Protein AF-A0AB34ZF36-F1 (afdb_monomer)

Structure (mmCIF, N/CA/C/O backbone):
data_AF-A0AB34ZF36-F1
#
_entry.id   AF-A0AB34ZF36-F1
#
loop_
_atom_site.group_PDB
_atom_site.id
_atom_site.type_symbol
_atom_site.label_atom_id
_atom_site.label_alt_id
_atom_site.label_comp_id
_atom_site.label_asym_id
_atom_site.label_entity_id
_atom_site.label_seq_id
_atom_site.pdbx_PDB_ins_code
_atom_site.Cartn_x
_atom_site.Cartn_y
_atom_site.Cartn_z
_atom_site.occupancy
_atom_site.B_iso_or_equiv
_atom_site.auth_seq_id
_atom_site.auth_comp_id
_atom_site.auth_asym_id
_atom_site.auth_atom_id
_atom_site.pdbx_PDB_model_num
ATOM 1 N N . MET A 1 1 ? -3.647 -13.630 -0.111 1.00 59.69 1 MET A N 1
ATOM 2 C CA . MET A 1 1 ? -3.090 -12.326 -0.525 1.00 59.69 1 MET A CA 1
ATOM 3 C C . MET A 1 1 ? -2.024 -11.970 0.491 1.00 59.69 1 MET A C 1
ATOM 5 O O . MET A 1 1 ? -2.311 -12.105 1.675 1.00 59.69 1 MET A O 1
ATOM 9 N N . ASP A 1 2 ? -0.812 -11.612 0.063 1.00 66.56 2 ASP A N 1
ATOM 10 C CA . ASP A 1 2 ? 0.265 -11.265 1.002 1.00 66.56 2 ASP A CA 1
ATOM 11 C C . ASP A 1 2 ? -0.188 -10.107 1.908 1.00 66.56 2 ASP A C 1
ATOM 13 O O . ASP A 1 2 ? -0.746 -9.126 1.417 1.00 66.56 2 ASP A O 1
ATOM 17 N N . GLY A 1 3 ? 0.006 -10.243 3.222 1.00 68.94 3 GLY A N 1
ATOM 18 C CA . G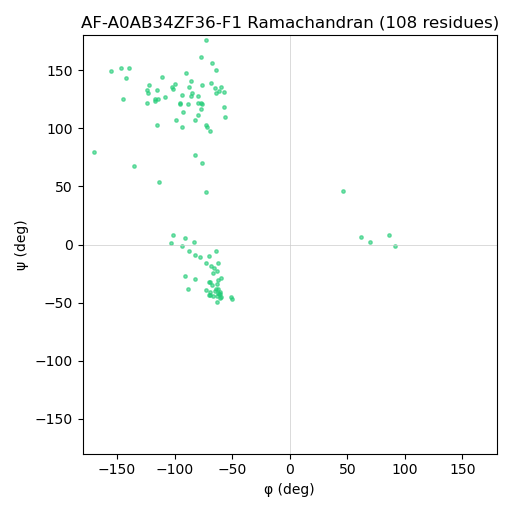LY A 1 3 ? -0.290 -9.192 4.203 1.00 68.94 3 GLY A CA 1
ATOM 19 C C . GLY A 1 3 ? -1.689 -9.198 4.835 1.00 68.94 3 GLY A C 1
ATOM 20 O O . GLY A 1 3 ? -1.933 -8.367 5.702 1.00 68.94 3 GLY A O 1
ATOM 21 N N . MET A 1 4 ? -2.601 -10.114 4.477 1.00 70.88 4 MET A N 1
ATOM 22 C CA . MET A 1 4 ? -3.923 -10.200 5.138 1.00 70.88 4 MET A CA 1
ATOM 23 C C . MET A 1 4 ? -3.838 -10.537 6.637 1.00 70.88 4 MET A C 1
ATOM 25 O O . MET A 1 4 ? -4.658 -10.052 7.403 1.00 70.88 4 MET A O 1
ATOM 29 N N . ASP A 1 5 ? -2.821 -11.289 7.066 1.00 74.62 5 ASP A N 1
ATOM 30 C CA . ASP A 1 5 ? -2.586 -11.611 8.486 1.00 74.62 5 ASP A CA 1
ATOM 31 C C . ASP A 1 5 ? -1.668 -10.596 9.192 1.00 74.62 5 ASP A C 1
ATOM 33 O O . ASP A 1 5 ? -1.264 -10.796 10.341 1.00 74.62 5 ASP A O 1
ATOM 37 N N . ALA A 1 6 ? -1.294 -9.516 8.499 1.00 85.06 6 ALA A N 1
ATOM 38 C CA . ALA A 1 6 ? -0.380 -8.519 9.027 1.00 85.06 6 ALA A CA 1
ATOM 39 C C . ALA A 1 6 ? -1.064 -7.574 10.025 1.00 85.06 6 ALA A C 1
ATOM 41 O O . ALA A 1 6 ? -2.287 -7.403 10.060 1.00 85.06 6 ALA A O 1
ATOM 42 N N . GLU A 1 7 ? -0.225 -6.921 10.821 1.00 91.12 7 GLU A N 1
ATOM 43 C CA . GLU A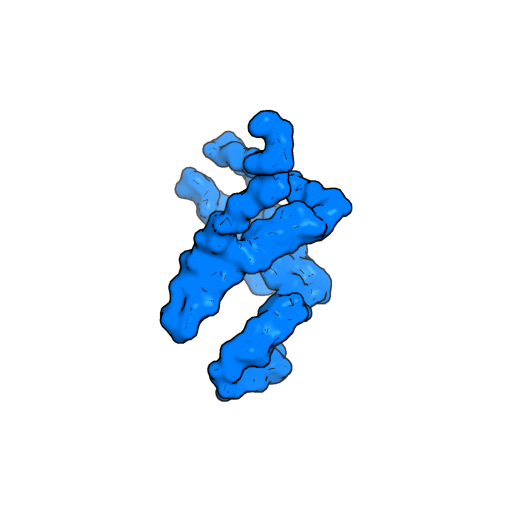 1 7 ? -0.611 -5.793 11.657 1.00 91.12 7 GLU A CA 1
ATOM 44 C C . GLU A 1 7 ? 0.015 -4.510 11.127 1.00 91.12 7 GLU A C 1
ATOM 46 O O . GLU A 1 7 ? 1.152 -4.500 10.651 1.00 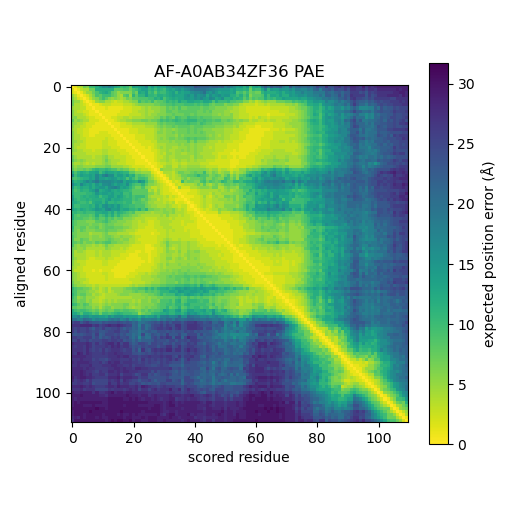91.12 7 GLU A O 1
ATOM 51 N N . VAL A 1 8 ? -0.736 -3.418 11.238 1.00 90.88 8 VAL A N 1
ATOM 52 C CA . VAL A 1 8 ? -0.257 -2.066 10.954 1.00 90.88 8 VAL A CA 1
ATOM 53 C C . VAL A 1 8 ? -0.288 -1.267 12.246 1.00 90.88 8 VAL A C 1
ATOM 55 O O . VAL A 1 8 ? -1.286 -1.275 12.964 1.00 90.88 8 VAL A O 1
ATOM 58 N N . THR A 1 9 ? 0.796 -0.551 12.533 1.00 92.62 9 THR A N 1
ATOM 59 C CA . THR A 1 9 ? 0.870 0.329 13.701 1.00 92.62 9 THR A CA 1
ATOM 60 C C . THR A 1 9 ? 0.510 1.756 13.306 1.00 92.62 9 THR A C 1
ATOM 62 O O . THR A 1 9 ? 1.188 2.354 12.473 1.00 92.62 9 THR A O 1
ATOM 65 N N . ILE A 1 10 ? -0.521 2.318 13.937 1.00 91.06 10 ILE A N 1
ATOM 66 C CA . ILE A 1 10 ? -0.955 3.710 13.765 1.00 91.06 10 ILE A CA 1
ATOM 67 C C . ILE A 1 10 ? -0.956 4.378 15.136 1.00 91.06 10 ILE A C 1
ATOM 69 O O . ILE A 1 10 ? -1.603 3.897 16.068 1.00 91.06 10 ILE A O 1
ATOM 73 N N . ASP A 1 11 ? -0.188 5.461 15.276 1.00 88.88 11 ASP A N 1
ATOM 74 C CA . ASP A 1 11 ? -0.002 6.185 16.541 1.00 88.88 11 ASP A CA 1
ATOM 75 C C . ASP A 1 11 ? 0.275 5.258 17.739 1.00 88.88 11 ASP A C 1
ATOM 77 O O . ASP A 1 11 ? -0.275 5.400 18.828 1.00 88.88 11 ASP A O 1
ATOM 81 N N . ARG A 1 12 ? 1.191 4.300 17.524 1.00 89.00 12 ARG A N 1
ATOM 82 C CA . ARG A 1 12 ? 1.652 3.277 18.488 1.00 89.00 12 ARG A CA 1
ATOM 83 C C . ARG A 1 12 ? 0.633 2.190 18.857 1.00 89.00 12 ARG A C 1
ATOM 85 O O . ARG A 1 12 ? 0.977 1.326 19.658 1.00 89.00 12 ARG A O 1
ATOM 92 N N . ALA A 1 13 ? -0.565 2.182 18.277 1.00 91.62 13 ALA A N 1
ATOM 93 C CA . ALA A 1 13 ? 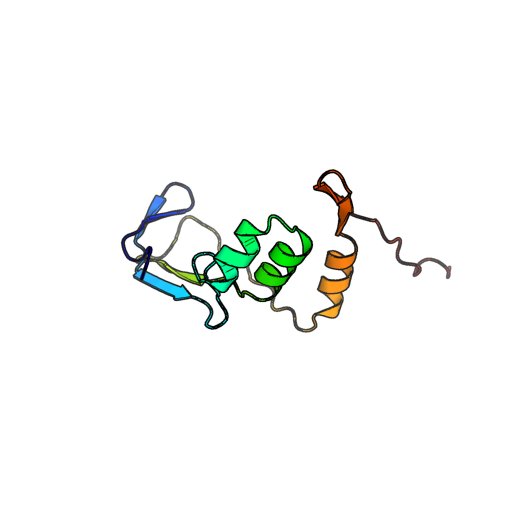-1.514 1.080 18.433 1.00 91.62 13 ALA A CA 1
ATOM 94 C C . ALA A 1 13 ? -1.469 0.148 17.218 1.00 91.62 13 ALA A C 1
ATOM 96 O O . ALA A 1 13 ? -1.402 0.615 16.080 1.00 91.62 13 ALA A O 1
ATOM 97 N N . ALA A 1 14 ? -1.516 -1.160 17.463 1.00 93.69 14 ALA A N 1
ATOM 98 C CA . ALA A 1 14 ? -1.542 -2.174 16.417 1.00 93.69 14 ALA A CA 1
ATOM 99 C C . ALA A 1 14 ? -2.979 -2.459 15.964 1.00 93.69 14 ALA A C 1
ATOM 101 O O . ALA A 1 14 ? -3.879 -2.635 16.786 1.00 93.69 14 ALA A O 1
ATOM 102 N N . TYR A 1 15 ? -3.172 -2.544 14.652 1.00 94.00 15 TYR A N 1
ATOM 103 C CA . TYR A 1 15 ? -4.444 -2.848 14.012 1.00 94.00 15 TYR A CA 1
ATOM 104 C C . TYR A 1 15 ? -4.302 -4.060 13.105 1.00 94.00 15 TYR A C 1
ATOM 106 O O . TYR A 1 15 ? -3.394 -4.120 12.274 1.00 94.00 15 TYR A O 1
ATOM 114 N N . LYS A 1 16 ? -5.241 -5.002 13.224 1.00 94.62 16 LYS A N 1
ATOM 115 C CA . LYS A 1 16 ? -5.373 -6.106 12.272 1.00 94.62 16 LYS A CA 1
ATOM 116 C C . LYS A 1 16 ? -5.840 -5.581 10.921 1.00 94.62 16 LYS A C 1
ATOM 118 O O . LYS A 1 16 ? -6.741 -4.740 10.854 1.00 94.62 16 LYS A O 1
ATOM 123 N N . VAL A 1 17 ? -5.265 -6.121 9.856 1.00 94.19 17 VAL A N 1
ATOM 124 C CA . VAL A 1 17 ? -5.756 -5.909 8.497 1.00 94.19 17 VAL A CA 1
ATOM 125 C C . VAL A 1 17 ? -6.995 -6.777 8.278 1.00 94.19 17 VAL A C 1
ATOM 127 O O . VAL A 1 17 ? -6.943 -7.992 8.425 1.00 94.19 17 VAL A O 1
ATOM 130 N N . ALA A 1 18 ? -8.122 -6.159 7.934 1.00 93.44 18 ALA A N 1
ATOM 131 C CA . ALA A 1 18 ? -9.345 -6.873 7.572 1.00 93.44 18 ALA A CA 1
ATOM 132 C C . ALA A 1 18 ? -9.381 -7.197 6.075 1.00 93.44 18 ALA A C 1
ATOM 134 O O . ALA A 1 18 ? -9.835 -8.267 5.667 1.00 93.44 18 ALA A O 1
ATOM 135 N N . ARG A 1 19 ? -8.906 -6.266 5.240 1.00 92.75 19 ARG A N 1
ATOM 136 C CA . ARG A 1 19 ? -8.900 -6.427 3.784 1.00 92.75 19 ARG A CA 1
ATOM 137 C C . ARG A 1 19 ? -7.825 -5.570 3.134 1.00 92.75 19 ARG A C 1
ATOM 139 O O . ARG A 1 19 ? -7.515 -4.480 3.602 1.00 92.75 19 ARG A O 1
ATOM 146 N N . ILE A 1 20 ? -7.305 -6.054 2.011 1.00 92.88 20 ILE A N 1
ATOM 147 C CA . ILE A 1 20 ? -6.401 -5.304 1.141 1.00 92.88 20 ILE A CA 1
ATOM 148 C C . ILE A 1 20 ? -7.024 -5.257 -0.255 1.00 92.88 20 ILE A C 1
ATOM 150 O O . ILE A 1 20 ? -7.440 -6.284 -0.791 1.00 92.88 20 ILE A O 1
ATOM 154 N N . LEU A 1 21 ? -7.094 -4.066 -0.842 1.00 91.56 21 LEU A N 1
ATOM 155 C CA . LEU A 1 21 ? -7.512 -3.827 -2.220 1.00 91.56 21 LEU A CA 1
ATOM 156 C C . LEU A 1 21 ? -6.317 -3.264 -2.986 1.00 91.56 21 LEU A C 1
ATOM 158 O O . LEU A 1 21 ? -5.967 -2.098 -2.827 1.00 91.56 21 LEU A O 1
ATOM 162 N N . VAL A 1 22 ? -5.675 -4.100 -3.795 1.00 91.94 22 VAL A N 1
ATOM 163 C CA . VAL A 1 22 ? -4.551 -3.691 -4.648 1.00 91.94 22 VAL A CA 1
ATOM 164 C C . VAL A 1 22 ? -5.091 -3.126 -5.956 1.00 91.94 22 VAL A C 1
ATOM 166 O O . VAL A 1 22 ? -6.070 -3.646 -6.497 1.00 91.94 22 VAL A O 1
ATOM 169 N N . HIS A 1 23 ? -4.467 -2.062 -6.463 1.00 92.81 23 HIS A N 1
ATOM 170 C CA . HIS A 1 23 ? -4.855 -1.493 -7.746 1.00 92.81 23 HIS A CA 1
ATOM 171 C C . HIS A 1 23 ? -4.709 -2.537 -8.870 1.00 92.81 23 HIS A C 1
ATOM 173 O O . HIS A 1 23 ? -3.690 -3.223 -8.934 1.00 92.81 23 HIS A O 1
ATOM 179 N N . PRO A 1 24 ? -5.679 -2.667 -9.793 1.00 89.81 24 PRO A N 1
A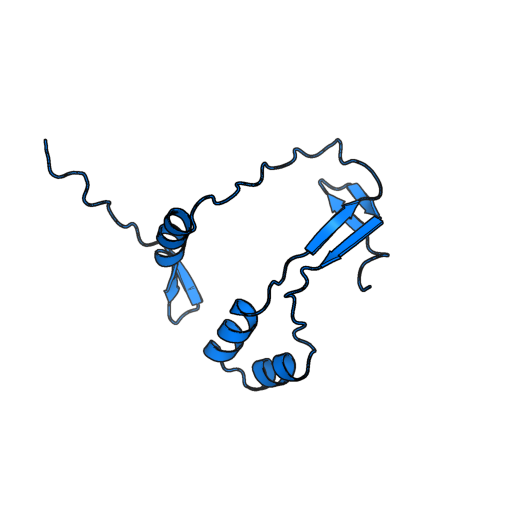TOM 180 C CA . PRO A 1 24 ? -5.616 -3.679 -10.852 1.00 89.81 24 PRO A CA 1
ATOM 181 C C . PRO A 1 24 ? -4.435 -3.484 -11.817 1.00 89.81 24 PRO A C 1
ATOM 183 O O . PRO A 1 24 ? -4.012 -4.435 -12.465 1.00 89.81 24 PRO A O 1
ATOM 186 N N . GLY A 1 25 ? -3.900 -2.263 -11.911 1.00 89.81 25 GLY A N 1
ATOM 187 C CA . GLY A 1 25 ? -2.700 -1.937 -12.689 1.00 89.81 25 GLY A CA 1
ATOM 188 C C . GLY A 1 25 ? -1.369 -2.211 -11.976 1.00 89.81 25 GLY A C 1
ATOM 189 O O . GLY A 1 25 ? -0.312 -1.914 -12.535 1.00 89.81 25 GLY A O 1
ATOM 190 N N . TYR A 1 26 ? -1.394 -2.755 -10.756 1.00 90.31 26 TYR A N 1
ATOM 191 C CA . TYR A 1 26 ? -0.181 -3.124 -10.034 1.00 90.31 26 TYR A CA 1
ATOM 192 C C . TYR A 1 26 ? 0.577 -4.242 -10.756 1.00 90.31 26 TYR A C 1
ATOM 194 O O . TYR A 1 26 ? 0.016 -5.287 -11.089 1.00 90.31 26 TYR A O 1
ATOM 202 N N . LYS A 1 27 ? 1.879 -4.039 -10.952 1.00 87.69 27 LYS A N 1
ATOM 203 C CA . LYS A 1 27 ? 2.807 -5.029 -11.506 1.00 87.69 27 LYS A CA 1
ATOM 204 C C . LYS A 1 27 ? 3.854 -5.362 -10.460 1.00 87.69 27 LYS A C 1
ATOM 206 O O . LYS A 1 27 ? 4.537 -4.466 -9.955 1.00 87.69 27 LYS A O 1
ATOM 211 N N . ARG A 1 28 ? 4.008 -6.650 -10.145 1.00 82.25 28 ARG A N 1
ATOM 212 C CA . ARG A 1 28 ? 4.982 -7.084 -9.146 1.00 82.25 28 ARG A CA 1
ATOM 213 C C . ARG A 1 28 ? 6.371 -7.047 -9.752 1.00 82.25 28 ARG A C 1
ATOM 215 O O . ARG A 1 28 ? 6.620 -7.520 -10.857 1.00 82.25 28 ARG A O 1
ATOM 222 N N . MET A 1 29 ? 7.321 -6.556 -8.972 1.00 73.06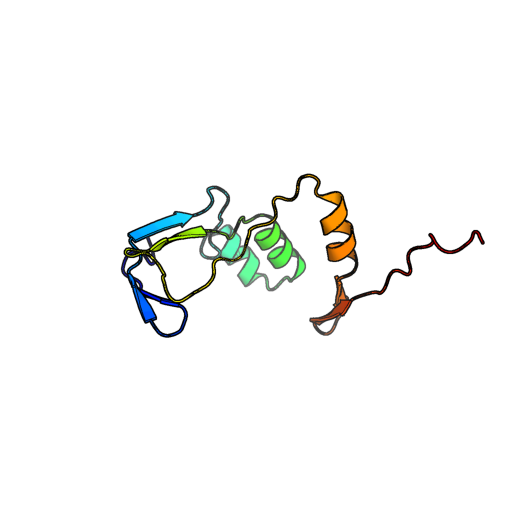 29 MET A N 1
ATOM 223 C CA . MET A 1 29 ? 8.718 -6.524 -9.393 1.00 73.06 29 MET A CA 1
ATOM 224 C C . MET A 1 29 ? 9.337 -7.933 -9.490 1.00 73.06 29 MET A C 1
ATOM 226 O O . MET A 1 29 ? 10.338 -8.126 -10.174 1.00 73.06 29 MET A O 1
ATOM 230 N N . SER A 1 30 ? 8.716 -8.927 -8.845 1.00 67.94 30 SER A N 1
ATOM 231 C CA . SER A 1 30 ? 9.079 -10.344 -8.938 1.00 67.94 30 SER A CA 1
ATOM 232 C C . SER A 1 30 ? 8.590 -11.034 -10.214 1.00 67.94 3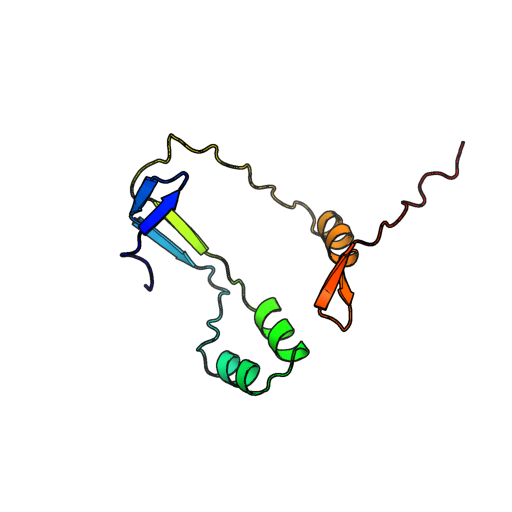0 SER A C 1
ATOM 234 O O . SER A 1 30 ? 9.008 -12.164 -10.468 1.00 67.94 30 SER A O 1
ATOM 236 N N . ASP A 1 31 ? 7.722 -10.394 -11.001 1.00 76.75 31 ASP A N 1
ATOM 237 C CA . ASP A 1 31 ? 7.285 -10.932 -12.288 1.00 76.75 31 ASP A CA 1
ATOM 238 C C . ASP A 1 31 ? 8.457 -10.932 -13.280 1.00 76.75 31 ASP A C 1
ATOM 240 O O . ASP A 1 31 ? 9.403 -10.154 -13.143 1.00 76.75 31 ASP A O 1
ATOM 244 N N . VAL A 1 32 ? 8.402 -11.800 -14.296 1.00 71.56 32 VAL A N 1
ATOM 245 C CA . VAL A 1 32 ? 9.514 -12.039 -15.240 1.00 71.56 32 VAL A CA 1
ATOM 246 C C . VAL A 1 32 ? 10.061 -10.729 -15.824 1.00 71.56 32 VAL A C 1
ATOM 248 O O . VAL A 1 32 ? 11.266 -10.496 -15.781 1.00 71.56 32 VAL A O 1
ATOM 251 N N . SER A 1 33 ? 9.182 -9.815 -16.245 1.00 71.75 33 SER A N 1
ATOM 252 C CA . SER A 1 33 ? 9.575 -8.506 -16.786 1.00 71.75 33 SER A CA 1
ATOM 253 C C . SER A 1 33 ? 10.170 -7.550 -15.739 1.00 71.75 33 SER A C 1
ATOM 255 O O . SER A 1 33 ? 11.048 -6.748 -16.061 1.00 71.75 33 SER A O 1
ATOM 257 N N . GLY A 1 34 ? 9.724 -7.626 -14.480 1.00 74.19 34 GLY A N 1
ATOM 258 C CA . GLY A 1 34 ? 10.289 -6.847 -13.373 1.00 74.19 34 GLY A CA 1
ATOM 259 C C . GLY A 1 34 ? 11.689 -7.338 -12.997 1.00 74.19 34 GLY A C 1
ATOM 260 O O . GLY A 1 34 ? 12.620 -6.542 -12.878 1.00 74.19 34 GLY A O 1
ATOM 261 N N . GLN A 1 35 ? 11.870 -8.657 -12.933 1.00 81.12 35 GLN A N 1
ATOM 262 C CA . GLN A 1 35 ? 13.159 -9.314 -12.710 1.00 81.12 35 GLN A CA 1
ATOM 263 C C . GLN A 1 35 ? 14.171 -8.982 -13.809 1.00 81.12 35 GLN A C 1
ATOM 265 O O . GLN A 1 35 ? 15.315 -8.653 -13.510 1.00 81.12 35 GLN A O 1
ATOM 270 N N . GLU A 1 36 ? 13.770 -9.045 -15.079 1.00 79.75 36 GLU A N 1
ATOM 271 C CA . GLU A 1 36 ? 14.619 -8.665 -16.215 1.00 79.75 36 GLU A CA 1
ATOM 272 C C . GLU A 1 36 ? 15.040 -7.194 -16.143 1.00 79.75 36 GLU A C 1
ATOM 274 O O . GLU A 1 36 ? 16.213 -6.863 -16.336 1.00 79.75 36 GLU A O 1
ATOM 279 N N . THR A 1 37 ? 14.100 -6.316 -15.789 1.00 79.06 37 THR A N 1
ATOM 280 C CA . THR A 1 37 ? 14.361 -4.884 -15.623 1.00 79.06 37 THR A CA 1
ATOM 281 C C . THR A 1 37 ? 15.350 -4.624 -14.486 1.00 79.06 37 THR A C 1
ATOM 283 O O . THR A 1 37 ? 16.306 -3.872 -14.669 1.00 79.06 37 THR A O 1
ATOM 286 N N . LEU A 1 38 ? 15.190 -5.286 -13.339 1.00 78.94 38 LEU A N 1
ATOM 287 C CA . LEU A 1 38 ? 16.114 -5.158 -12.212 1.00 78.94 38 LEU A CA 1
ATOM 288 C C . LEU A 1 38 ? 17.500 -5.732 -12.508 1.00 78.94 38 LEU A C 1
ATOM 290 O O . LEU A 1 38 ? 18.503 -5.084 -12.215 1.00 78.94 38 LEU A O 1
ATOM 294 N N . LYS A 1 39 ? 17.568 -6.921 -13.118 1.00 84.94 39 LYS A N 1
ATOM 295 C CA . LYS A 1 39 ? 18.834 -7.570 -13.500 1.00 84.94 39 LYS A CA 1
ATOM 296 C C . LYS A 1 39 ? 19.645 -6.724 -14.472 1.00 84.94 39 LYS A C 1
ATOM 298 O O . LYS A 1 39 ? 20.867 -6.812 -14.470 1.00 84.94 39 LYS A O 1
ATOM 303 N N . SER A 1 40 ? 18.978 -5.906 -15.287 1.00 83.00 40 SER A N 1
ATOM 304 C CA . SER A 1 40 ? 19.662 -4.987 -16.194 1.00 83.00 40 SER A CA 1
ATOM 305 C C . SER A 1 40 ? 20.436 -3.879 -15.469 1.00 83.00 40 SER A C 1
ATOM 307 O O . SER A 1 40 ? 21.367 -3.329 -16.049 1.00 83.00 40 SER A O 1
ATOM 309 N N . GLY A 1 41 ? 20.051 -3.529 -14.232 1.00 81.88 41 GLY A N 1
ATOM 310 C CA . GLY A 1 41 ? 20.636 -2.420 -13.470 1.00 81.88 41 GLY A CA 1
ATOM 311 C C . GLY A 1 41 ? 20.454 -1.037 -14.110 1.00 81.88 41 GLY A C 1
ATOM 312 O O . GLY A 1 41 ? 21.014 -0.067 -13.612 1.00 81.88 41 GLY A O 1
ATOM 313 N N . ASP A 1 42 ? 19.690 -0.942 -15.203 1.00 84.38 42 ASP A N 1
ATOM 314 C CA . ASP A 1 42 ? 19.528 0.240 -16.052 1.00 84.38 42 ASP A CA 1
ATOM 315 C C . ASP A 1 42 ? 18.490 1.202 -15.437 1.00 84.38 42 ASP A C 1
ATOM 317 O O . ASP A 1 42 ? 17.284 0.912 -15.463 1.00 84.38 42 ASP A O 1
ATOM 321 N N . PRO A 1 43 ? 18.907 2.355 -14.870 1.00 85.00 43 PRO A N 1
ATOM 322 C CA . PRO A 1 43 ? 17.995 3.224 -14.131 1.00 85.00 43 PRO A CA 1
ATOM 323 C C . PRO A 1 43 ? 16.815 3.755 -14.970 1.00 85.00 43 PRO A C 1
ATOM 325 O O . PRO A 1 43 ? 15.695 3.774 -14.456 1.00 85.00 43 PRO A O 1
ATOM 328 N N . PRO A 1 44 ? 16.987 4.167 -16.245 1.00 86.88 44 PRO A N 1
ATOM 329 C CA . PRO A 1 44 ? 15.876 4.430 -17.159 1.00 86.88 44 PRO A CA 1
ATOM 330 C C . PRO A 1 44 ? 14.829 3.317 -17.254 1.00 86.88 44 PRO A C 1
ATOM 332 O O . PRO A 1 44 ? 13.636 3.614 -17.177 1.00 86.88 44 PRO A O 1
ATOM 335 N N . LYS A 1 45 ? 15.241 2.053 -17.400 1.00 82.19 45 LYS A N 1
ATOM 336 C CA . LYS A 1 45 ? 14.299 0.930 -17.532 1.00 82.19 45 LYS A CA 1
ATOM 337 C C . LYS A 1 45 ? 13.560 0.662 -16.232 1.00 82.19 45 LYS A C 1
ATOM 339 O O . LYS A 1 45 ? 12.347 0.476 -16.253 1.00 82.19 45 LYS A O 1
ATOM 344 N N . ILE A 1 46 ? 14.267 0.731 -15.105 1.00 82.75 46 ILE A N 1
ATOM 345 C CA . ILE A 1 46 ? 13.662 0.614 -13.774 1.00 82.75 46 IL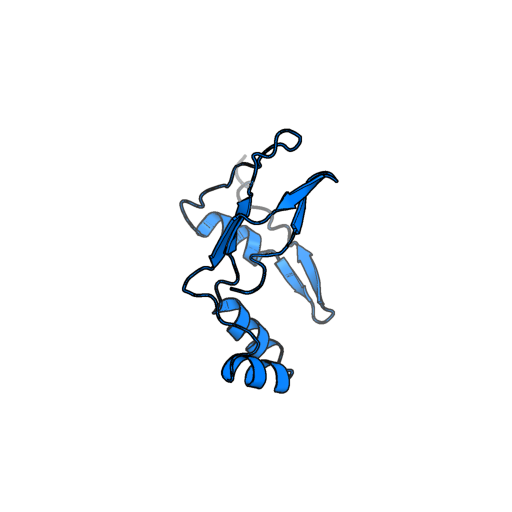E A CA 1
ATOM 346 C C . ILE A 1 46 ? 12.623 1.723 -13.571 1.00 82.75 46 ILE A C 1
ATOM 348 O O . ILE A 1 46 ? 11.494 1.443 -13.175 1.00 82.75 46 ILE A O 1
ATOM 352 N N . ARG A 1 47 ? 12.948 2.972 -13.930 1.00 84.69 47 ARG A N 1
ATOM 353 C CA . ARG A 1 47 ? 11.987 4.085 -13.873 1.00 84.69 47 ARG A CA 1
ATOM 354 C C . ARG A 1 47 ? 10.780 3.867 -14.779 1.00 84.69 47 ARG A C 1
ATOM 356 O O . ARG A 1 47 ? 9.667 4.146 -14.354 1.00 84.69 47 ARG A O 1
ATOM 363 N N . ALA A 1 48 ? 10.981 3.380 -16.002 1.00 85.75 48 ALA A N 1
ATOM 364 C CA . ALA A 1 48 ? 9.888 3.114 -16.935 1.00 85.75 48 ALA A CA 1
ATOM 365 C C . ALA A 1 48 ? 8.954 2.004 -16.427 1.00 85.75 48 ALA A C 1
ATOM 367 O O . ALA A 1 48 ? 7.738 2.129 -16.544 1.00 85.75 48 ALA A O 1
ATOM 368 N N . PHE A 1 49 ? 9.510 0.951 -15.821 1.00 86.19 49 PHE A N 1
ATOM 369 C CA . PHE A 1 49 ? 8.728 -0.109 -15.190 1.00 86.19 49 PHE A CA 1
ATOM 370 C C . PHE A 1 49 ? 7.893 0.425 -14.021 1.00 86.19 49 PHE A C 1
ATOM 372 O O . PHE A 1 49 ? 6.683 0.206 -13.996 1.00 86.19 49 PHE A O 1
ATOM 379 N N . LEU A 1 50 ? 8.511 1.182 -13.105 1.00 85.56 50 LEU A N 1
ATOM 380 C CA . LEU A 1 50 ? 7.815 1.783 -11.963 1.00 85.56 50 LEU A CA 1
ATOM 381 C C . LEU A 1 50 ? 6.736 2.779 -12.407 1.00 85.56 50 LEU A C 1
ATOM 383 O O . LEU A 1 50 ? 5.632 2.752 -11.884 1.00 85.56 50 LEU A O 1
ATOM 387 N N . ALA A 1 51 ? 7.012 3.608 -13.418 1.00 86.94 51 ALA A N 1
ATOM 388 C CA . ALA A 1 51 ? 6.031 4.544 -13.972 1.00 86.94 51 ALA A CA 1
ATOM 389 C C . ALA A 1 51 ? 4.841 3.849 -14.660 1.00 86.94 51 ALA A C 1
ATOM 391 O O . ALA A 1 51 ? 3.804 4.473 -14.867 1.00 86.94 51 ALA A O 1
ATOM 392 N N . GLY A 1 52 ? 4.998 2.581 -15.049 1.00 86.31 52 GLY A N 1
ATOM 393 C CA . GLY A 1 52 ? 3.956 1.763 -15.663 1.00 86.31 52 GLY A CA 1
ATOM 394 C C . GLY A 1 52 ? 3.293 0.768 -14.708 1.00 86.31 52 GLY A C 1
ATOM 395 O O . GLY A 1 52 ? 2.562 -0.101 -15.197 1.00 86.31 52 GLY A O 1
ATOM 396 N N . SER A 1 53 ? 3.587 0.840 -13.407 1.00 88.19 53 SER A N 1
ATOM 397 C CA . SER A 1 53 ? 2.983 0.029 -12.350 1.00 88.19 53 SER A CA 1
ATOM 398 C C . SER A 1 53 ? 2.231 0.943 -11.394 1.00 88.19 53 SER A C 1
ATOM 400 O O . SER A 1 53 ? 2.815 1.856 -10.812 1.00 88.19 53 SER A O 1
ATOM 402 N N . ASP A 1 54 ? 0.942 0.688 -11.202 1.00 90.19 54 ASP A N 1
ATOM 403 C CA . ASP A 1 54 ? 0.167 1.402 -10.191 1.00 90.19 54 ASP A CA 1
ATOM 404 C C . ASP A 1 54 ? 0.407 0.753 -8.821 1.00 90.19 54 ASP A C 1
ATOM 406 O O . ASP A 1 54 ? -0.410 -0.031 -8.334 1.00 90.19 54 ASP A O 1
ATOM 410 N N . ASP A 1 55 ? 1.565 1.037 -8.222 1.00 88.50 55 ASP A N 1
ATOM 411 C CA . ASP A 1 55 ? 1.976 0.502 -6.916 1.00 88.50 55 ASP A CA 1
ATOM 412 C C . ASP A 1 55 ? 1.262 1.209 -5.759 1.00 88.50 55 ASP A C 1
ATOM 414 O O . ASP A 1 55 ? 1.822 2.019 -5.019 1.00 88.50 55 ASP A O 1
ATOM 418 N N . ILE A 1 56 ? -0.038 0.940 -5.657 1.00 89.69 56 ILE A N 1
ATOM 419 C CA . ILE A 1 56 ? -0.916 1.474 -4.625 1.00 89.69 56 ILE A CA 1
ATOM 420 C C . ILE A 1 56 ? -1.925 0.415 -4.176 1.00 89.69 56 ILE A C 1
ATOM 422 O O . ILE A 1 56 ? -2.448 -0.375 -4.968 1.00 89.69 56 ILE A O 1
ATOM 426 N N . ALA A 1 57 ? -2.228 0.421 -2.880 1.00 91.44 57 ALA A N 1
ATOM 427 C CA . ALA A 1 57 ? -3.257 -0.411 -2.279 1.00 91.44 57 ALA A CA 1
ATOM 428 C C . ALA A 1 57 ? -4.045 0.371 -1.222 1.00 91.44 57 ALA A C 1
ATOM 430 O O . ALA A 1 57 ? -3.521 1.287 -0.587 1.00 91.44 57 ALA A O 1
ATOM 431 N N . LEU A 1 58 ? -5.302 -0.018 -1.017 1.00 93.00 58 LEU A N 1
ATOM 432 C CA . LEU A 1 58 ? -6.116 0.405 0.117 1.00 93.00 58 LEU A CA 1
ATOM 433 C C . LEU A 1 58 ? -6.166 -0.723 1.144 1.00 93.00 58 LEU A C 1
ATOM 435 O O . LEU A 1 58 ? -6.373 -1.883 0.785 1.00 93.00 58 LEU A O 1
ATOM 439 N N . ILE A 1 59 ? -5.996 -0.373 2.416 1.00 93.00 59 ILE A N 1
ATOM 440 C CA . ILE A 1 59 ? -6.056 -1.308 3.539 1.00 93.00 59 ILE A CA 1
ATOM 441 C C . ILE A 1 59 ? -7.260 -0.939 4.396 1.00 93.00 59 ILE A C 1
ATOM 443 O O . ILE A 1 59 ? -7.392 0.196 4.849 1.00 93.00 59 ILE A O 1
ATOM 447 N N . GLU A 1 60 ? -8.131 -1.912 4.618 1.00 94.00 60 GLU A N 1
ATOM 448 C CA . GLU A 1 60 ? -9.219 -1.827 5.578 1.00 94.00 60 GLU A CA 1
ATOM 449 C C . GLU A 1 60 ? -8.752 -2.422 6.904 1.00 94.00 60 GLU A C 1
ATOM 451 O O . GLU A 1 60 ? -8.222 -3.537 6.943 1.00 94.00 60 GLU A O 1
ATOM 456 N N . LEU A 1 61 ? -8.934 -1.672 7.987 1.00 94.81 61 LEU A N 1
ATOM 457 C CA . LEU A 1 61 ? -8.562 -2.090 9.335 1.00 94.81 61 LEU A CA 1
ATOM 458 C C . LEU A 1 61 ? -9.734 -2.813 10.001 1.00 94.81 61 LEU A C 1
ATOM 460 O O . LEU A 1 61 ? -10.891 -2.476 9.769 1.00 94.81 61 LEU A O 1
ATOM 464 N N . GLY A 1 62 ? -9.435 -3.784 10.865 1.00 93.69 62 GLY A N 1
ATOM 465 C CA . GLY A 1 62 ? -10.452 -4.541 11.605 1.00 93.69 62 GLY A CA 1
ATOM 466 C C . GLY A 1 62 ? -11.189 -3.743 12.686 1.00 93.69 62 GLY A C 1
ATOM 467 O O . GLY A 1 62 ? -12.174 -4.231 13.231 1.00 93.69 62 GLY A O 1
ATOM 468 N N . ALA A 1 63 ? -10.719 -2.536 13.002 1.00 94.50 63 ALA A N 1
ATOM 469 C CA . ALA A 1 63 ? -11.337 -1.621 13.955 1.00 94.50 63 ALA A CA 1
ATOM 470 C C . ALA A 1 63 ? -11.121 -0.161 13.508 1.00 94.50 63 ALA A C 1
ATOM 472 O O . ALA A 1 63 ? -10.121 0.118 12.836 1.00 94.50 63 ALA A O 1
ATOM 473 N N . PRO A 1 64 ? -12.029 0.769 13.866 1.00 93.12 64 PRO A N 1
ATOM 474 C CA . PRO A 1 64 ? -11.845 2.194 13.605 1.00 93.12 64 PRO A CA 1
ATOM 475 C C . PRO A 1 64 ? -10.641 2.754 14.373 1.00 93.12 64 PRO A C 1
ATOM 477 O O . PRO A 1 64 ? -10.298 2.274 15.454 1.00 93.12 64 PRO A O 1
ATOM 480 N N . VAL A 1 65 ? -10.003 3.780 13.803 1.00 93.44 65 VAL A N 1
ATOM 481 C CA . VAL A 1 65 ? -8.868 4.477 14.421 1.00 93.44 65 VAL A CA 1
ATOM 482 C C . VAL A 1 65 ? -9.374 5.749 15.085 1.00 93.44 65 VAL A C 1
ATOM 484 O O . VAL A 1 65 ? -9.689 6.717 14.401 1.00 93.44 65 VAL A O 1
ATOM 487 N N . GLU A 1 66 ? -9.425 5.755 16.413 1.00 91.25 66 GLU A N 1
ATOM 488 C CA . GLU A 1 66 ? -9.963 6.885 17.189 1.00 91.25 66 GLU A CA 1
ATOM 489 C C . GLU A 1 66 ? -8.881 7.908 17.571 1.00 91.25 66 GLU A C 1
ATOM 491 O O . GLU A 1 66 ? -9.149 9.093 17.755 1.00 91.25 66 GLU A O 1
ATOM 496 N N . GLN A 1 67 ? -7.629 7.463 17.694 1.00 87.88 67 GLN A N 1
ATOM 497 C CA . GLN A 1 67 ? -6.520 8.284 18.188 1.00 87.88 67 GLN A CA 1
ATOM 498 C C . GLN A 1 67 ? -5.794 9.105 17.114 1.00 87.88 67 GLN A C 1
ATOM 500 O O . GLN A 1 67 ? -4.905 9.879 17.462 1.00 87.88 67 GLN A O 1
ATOM 505 N N . ALA A 1 68 ? -6.137 8.927 15.835 1.00 85.44 68 ALA A N 1
ATOM 506 C CA . ALA A 1 68 ? -5.447 9.559 14.714 1.00 85.44 68 ALA A CA 1
ATOM 507 C C . ALA A 1 68 ? -6.421 10.389 13.877 1.00 85.44 68 ALA A C 1
ATOM 509 O O . ALA A 1 68 ? -7.524 9.946 13.558 1.00 85.44 68 ALA A O 1
ATOM 510 N N . GLN A 1 69 ? -6.000 11.583 13.462 1.00 86.25 69 GLN A N 1
ATOM 511 C CA . GLN A 1 69 ? -6.792 12.379 12.528 1.00 86.25 69 GLN A CA 1
ATOM 512 C C . GLN A 1 69 ? -6.594 11.877 11.098 1.00 86.25 69 GLN A C 1
ATOM 514 O O . GLN A 1 69 ? -5.470 11.791 10.600 1.00 86.25 69 GLN A O 1
ATOM 519 N N . SER A 1 70 ? -7.699 11.601 10.403 1.00 85.75 70 SER A N 1
ATOM 520 C CA . SER A 1 70 ? -7.660 11.308 8.973 1.00 85.75 70 SER A CA 1
ATOM 521 C C . SER A 1 70 ? -7.192 12.535 8.195 1.00 85.75 70 SER A C 1
ATOM 523 O O . SER A 1 70 ? -7.709 13.639 8.390 1.00 85.75 70 SER A O 1
ATOM 525 N N . ARG A 1 71 ? -6.275 12.344 7.247 1.00 84.69 71 ARG A N 1
ATOM 526 C CA . ARG A 1 71 ? -5.916 13.399 6.299 1.00 84.69 71 ARG A CA 1
ATOM 527 C C . ARG A 1 71 ? -6.889 13.389 5.126 1.00 84.69 71 ARG A C 1
ATOM 529 O O . ARG A 1 71 ? -7.103 12.349 4.510 1.00 84.69 71 ARG A O 1
ATOM 536 N N . SER A 1 72 ? -7.433 14.557 4.788 1.00 83.31 72 SER A N 1
ATOM 537 C CA . SER A 1 72 ? -8.236 14.705 3.573 1.00 83.31 72 SER A CA 1
ATOM 538 C C . SER A 1 72 ? -7.396 14.382 2.336 1.00 83.31 72 SER A C 1
ATOM 540 O O . SER A 1 72 ? -6.268 14.865 2.190 1.00 83.31 72 SER A O 1
ATOM 542 N N . MET A 1 73 ? -7.953 13.562 1.449 1.00 79.50 73 MET A N 1
ATOM 543 C CA . MET A 1 73 ? -7.356 13.260 0.158 1.00 79.50 73 MET A CA 1
ATOM 544 C C . MET A 1 73 ? -7.826 14.298 -0.857 1.00 79.50 73 MET A C 1
ATOM 546 O O . MET A 1 73 ? -9.022 14.440 -1.109 1.00 79.50 73 MET A O 1
ATOM 550 N N . VAL A 1 74 ? -6.879 15.014 -1.460 1.00 76.69 74 VAL A N 1
ATOM 551 C CA . VAL A 1 74 ? -7.193 15.947 -2.542 1.00 76.69 74 VAL A CA 1
ATOM 552 C C . VAL A 1 74 ? -7.441 15.147 -3.813 1.00 76.69 74 VAL A C 1
ATOM 554 O O . VAL A 1 74 ? -6.565 14.419 -4.282 1.00 76.69 74 VAL A O 1
ATOM 557 N N . ARG A 1 75 ? -8.634 15.293 -4.388 1.00 72.81 75 A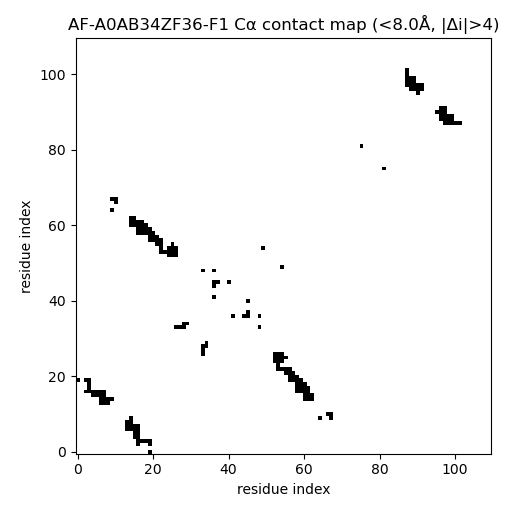RG A N 1
ATOM 558 C CA . ARG A 1 75 ? -8.904 14.824 -5.744 1.00 72.81 75 ARG A CA 1
ATOM 559 C C . ARG A 1 75 ? -8.287 15.834 -6.705 1.00 72.81 75 ARG A C 1
ATOM 561 O O . ARG A 1 75 ? -8.676 16.993 -6.724 1.00 72.81 75 ARG A O 1
ATOM 568 N N . ALA A 1 76 ? -7.310 15.409 -7.496 1.00 64.44 76 ALA A N 1
ATOM 569 C CA . ALA A 1 76 ? -6.807 16.256 -8.566 1.00 64.44 76 ALA A CA 1
ATOM 570 C C . ALA A 1 76 ? -7.856 16.299 -9.688 1.00 64.44 76 ALA A C 1
ATOM 572 O O . ALA A 1 76 ? -7.984 15.343 -10.447 1.00 64.44 76 ALA A O 1
ATOM 573 N N . GLU A 1 77 ? -8.614 17.395 -9.776 1.00 62.09 77 GLU A N 1
ATOM 574 C CA . GLU A 1 77 ? -9.611 17.610 -10.839 1.00 62.09 77 GLU A CA 1
ATOM 575 C C . GLU A 1 77 ? -8.946 17.687 -12.225 1.00 62.09 77 GLU A C 1
ATOM 577 O O . GLU A 1 77 ? -9.514 17.222 -13.204 1.00 62.09 77 GLU A O 1
ATOM 582 N N . ASN A 1 78 ? -7.730 18.248 -12.297 1.00 51.41 78 ASN A N 1
ATOM 583 C CA . ASN A 1 78 ? -6.943 18.435 -13.516 1.00 51.41 78 ASN A CA 1
ATOM 584 C C . ASN A 1 78 ? -5.448 18.249 -13.203 1.00 51.41 78 ASN A C 1
ATOM 586 O O . ASN A 1 78 ? -4.879 18.929 -12.349 1.00 51.41 78 ASN A O 1
ATOM 590 N N . THR A 1 79 ? -4.770 17.358 -13.925 1.00 52.97 79 THR A N 1
ATOM 591 C CA . THR A 1 79 ? -3.352 16.996 -13.720 1.00 52.97 79 THR A CA 1
ATOM 592 C C . THR A 1 79 ? -2.342 18.129 -13.963 1.00 52.97 79 THR A C 1
ATOM 594 O O . THR A 1 79 ? -1.148 17.941 -13.732 1.00 52.97 79 THR A O 1
ATOM 597 N N . GLN A 1 80 ? -2.779 19.302 -14.433 1.00 53.97 80 GLN A N 1
ATOM 598 C CA . GLN A 1 80 ? -1.894 20.408 -14.814 1.00 53.97 80 GLN A CA 1
ATOM 599 C C . GLN A 1 80 ? -1.205 21.053 -13.597 1.00 53.97 80 GLN A C 1
ATOM 601 O O . GLN A 1 80 ? 0.005 21.277 -13.626 1.00 53.97 80 GLN A O 1
ATOM 606 N N . THR A 1 81 ? -1.944 21.286 -12.506 1.00 50.59 81 THR A N 1
ATOM 607 C CA . THR A 1 81 ? -1.430 21.967 -11.301 1.00 50.59 81 THR A CA 1
ATOM 608 C C . THR A 1 81 ? -0.371 21.131 -10.576 1.00 50.59 81 THR A C 1
ATOM 610 O O . THR A 1 81 ? 0.627 21.665 -10.099 1.00 50.59 81 THR A O 1
ATOM 613 N N . TYR A 1 82 ? -0.518 19.802 -10.573 1.00 52.31 82 TYR A N 1
ATOM 614 C CA . TYR A 1 82 ? 0.478 18.896 -9.991 1.00 52.31 82 TYR A CA 1
ATOM 615 C C . TYR A 1 82 ? 1.645 18.588 -10.940 1.00 52.31 82 TYR A C 1
ATOM 617 O O . TYR A 1 82 ? 2.765 18.414 -10.464 1.00 52.31 82 TYR A O 1
ATOM 625 N N . ARG A 1 83 ? 1.445 18.597 -12.272 1.00 51.72 83 ARG A N 1
ATOM 626 C CA . ARG A 1 83 ? 2.560 18.492 -13.238 1.00 51.72 83 ARG A CA 1
ATOM 627 C C . ARG A 1 83 ? 3.530 19.665 -13.130 1.00 51.72 83 ARG A C 1
ATOM 629 O O . ARG A 1 83 ? 4.728 19.428 -13.209 1.00 51.72 83 ARG A O 1
ATOM 636 N N . ALA A 1 84 ? 3.044 20.886 -12.904 1.00 49.12 84 ALA A N 1
ATOM 637 C CA . ALA A 1 84 ? 3.909 22.054 -12.731 1.00 49.12 84 ALA A CA 1
ATOM 638 C C . ALA A 1 84 ? 4.806 21.941 -11.480 1.00 49.12 84 ALA A C 1
ATOM 640 O O . ALA A 1 84 ? 5.987 22.274 -11.540 1.00 49.12 84 ALA A O 1
ATOM 641 N N . HIS A 1 85 ? 4.286 21.390 -10.375 1.00 46.50 85 HIS A N 1
ATOM 642 C CA . HIS A 1 85 ? 5.087 21.104 -9.178 1.00 46.50 85 HIS A CA 1
ATOM 643 C C . HIS A 1 85 ? 6.029 19.901 -9.360 1.00 46.50 85 HIS A C 1
ATOM 645 O O . HIS A 1 85 ? 7.176 19.955 -8.925 1.00 46.50 85 HIS A O 1
ATOM 651 N N . ALA A 1 86 ? 5.586 18.835 -10.034 1.00 47.50 86 ALA A N 1
ATOM 652 C CA . ALA A 1 86 ? 6.405 17.649 -10.290 1.00 47.50 86 ALA A CA 1
ATOM 653 C C . ALA A 1 86 ? 7.544 17.905 -11.299 1.00 47.50 86 ALA A C 1
ATOM 655 O O . ALA A 1 86 ? 8.620 17.335 -11.161 1.00 47.50 86 ALA A O 1
ATOM 656 N N . GLN A 1 87 ? 7.352 18.795 -12.280 1.00 50.81 87 GLN A N 1
ATOM 657 C CA . GLN A 1 87 ? 8.394 19.202 -13.238 1.00 50.81 87 GLN A CA 1
ATOM 658 C C . GLN A 1 87 ? 9.474 20.107 -12.621 1.00 50.81 87 GLN A C 1
ATOM 660 O O . GLN A 1 87 ? 10.549 20.257 -13.202 1.00 50.81 87 GLN A O 1
ATOM 665 N N . ALA A 1 88 ? 9.218 20.688 -11.446 1.00 46.84 88 ALA A N 1
ATOM 666 C CA . ALA A 1 88 ? 10.194 21.488 -10.708 1.00 46.84 88 ALA A CA 1
ATOM 667 C C . ALA A 1 88 ? 11.168 20.640 -9.868 1.00 46.84 88 ALA A C 1
ATOM 669 O O . ALA A 1 88 ? 12.140 21.185 -9.343 1.00 46.84 88 ALA A O 1
ATOM 670 N N . LEU A 1 89 ? 10.920 19.331 -9.745 1.00 47.38 89 LEU A N 1
ATOM 671 C CA . LEU A 1 89 ? 11.764 18.372 -9.037 1.00 47.38 89 LEU A CA 1
ATOM 672 C C . LEU A 1 89 ? 12.730 17.723 -10.035 1.00 47.38 89 LEU A C 1
ATOM 674 O O . LEU A 1 89 ? 12.358 16.831 -10.794 1.00 47.38 89 LEU A O 1
ATOM 678 N N . GLN A 1 90 ? 13.978 18.189 -10.050 1.00 54.62 90 GLN A N 1
ATOM 679 C CA . GLN A 1 90 ? 15.054 17.533 -10.792 1.00 54.62 90 GLN A CA 1
ATOM 680 C C . GLN A 1 90 ? 15.912 16.727 -9.825 1.00 54.62 90 GLN A C 1
ATOM 682 O O . GLN A 1 90 ? 16.289 17.218 -8.764 1.00 54.62 90 GLN A O 1
ATOM 687 N N . VAL A 1 91 ? 16.225 15.493 -10.207 1.00 51.09 91 VAL A N 1
ATOM 688 C CA . VAL A 1 91 ? 17.233 14.679 -9.529 1.00 51.09 91 VAL A CA 1
ATOM 689 C C . VAL A 1 91 ? 18.533 14.874 -10.297 1.00 51.09 91 VAL A C 1
ATOM 691 O O . VAL A 1 91 ? 18.565 14.651 -11.509 1.00 51.09 91 VAL A O 1
ATOM 694 N N . ASP A 1 92 ? 19.571 15.364 -9.627 1.00 53.66 92 ASP A N 1
ATOM 695 C CA . ASP A 1 92 ? 20.877 15.537 -10.261 1.00 53.66 92 ASP A CA 1
ATOM 696 C C . ASP A 1 92 ? 21.579 14.185 -10.502 1.00 53.66 92 ASP A C 1
ATOM 698 O O . ASP A 1 92 ? 21.093 13.117 -10.120 1.00 53.66 92 ASP A O 1
ATOM 702 N N . ALA A 1 93 ? 22.747 14.219 -11.148 1.00 48.56 93 ALA A N 1
ATOM 703 C CA . ALA A 1 93 ? 23.537 13.016 -11.417 1.00 48.56 93 ALA A CA 1
ATOM 704 C C . ALA A 1 93 ? 24.010 12.288 -10.139 1.00 48.56 93 ALA A C 1
ATOM 706 O O . ALA A 1 93 ? 24.403 11.126 -10.220 1.00 48.56 93 ALA A O 1
ATOM 707 N N . ALA A 1 94 ? 23.956 12.947 -8.976 1.00 60.44 94 ALA A N 1
ATOM 708 C CA . ALA A 1 94 ? 24.281 12.381 -7.672 1.00 60.44 94 ALA A CA 1
ATOM 709 C C . ALA A 1 94 ? 23.046 11.827 -6.929 1.00 60.44 94 ALA A C 1
ATOM 711 O O . ALA A 1 94 ? 23.189 11.284 -5.836 1.00 60.44 94 ALA A O 1
ATOM 712 N N . GLY A 1 95 ? 21.842 11.925 -7.506 1.00 48.00 95 GLY A N 1
ATOM 713 C CA . GLY A 1 95 ? 20.609 11.457 -6.872 1.00 48.00 95 GLY A CA 1
ATOM 714 C C . GLY A 1 95 ? 19.951 12.479 -5.939 1.00 48.00 95 GLY A C 1
ATOM 715 O O . GLY A 1 95 ? 18.987 12.137 -5.255 1.00 48.00 95 GLY A O 1
ATOM 716 N N . CYS A 1 96 ? 20.431 13.725 -5.903 1.00 45.94 96 CYS A N 1
ATOM 717 C CA . CYS A 1 96 ? 19.922 14.763 -5.014 1.00 45.94 96 CYS A CA 1
ATOM 718 C C . CYS A 1 96 ? 18.724 15.497 -5.623 1.00 45.94 96 CYS A C 1
ATOM 720 O O . CYS A 1 96 ? 18.770 16.005 -6.750 1.00 45.94 96 CYS A O 1
ATOM 722 N N . LEU A 1 97 ? 17.646 15.569 -4.843 1.00 42.59 97 LEU A N 1
ATOM 723 C CA . LEU A 1 97 ? 16.383 16.185 -5.225 1.00 42.59 97 LEU A CA 1
ATOM 724 C C . LEU A 1 97 ? 16.461 17.710 -5.079 1.00 42.59 97 LEU A C 1
ATOM 726 O O . LEU A 1 97 ? 16.506 18.235 -3.968 1.00 42.59 97 LEU A O 1
ATOM 730 N N . HIS A 1 98 ? 16.432 18.423 -6.199 1.00 48.81 98 HIS A N 1
ATOM 731 C CA . HIS A 1 98 ? 16.447 19.880 -6.239 1.00 48.81 98 HIS A CA 1
ATOM 732 C C . HIS A 1 98 ? 15.080 20.419 -6.653 1.00 48.81 98 HIS A C 1
ATOM 734 O O . HIS A 1 98 ? 14.545 20.044 -7.698 1.00 48.81 98 HIS A O 1
ATOM 740 N N . MET A 1 99 ? 14.531 21.331 -5.846 1.00 43.88 99 MET A N 1
ATOM 741 C CA . MET A 1 99 ? 13.302 22.058 -6.163 1.00 43.88 99 MET A CA 1
ATOM 742 C C . MET A 1 99 ? 13.675 23.380 -6.852 1.00 43.88 99 MET A C 1
ATOM 744 O O . MET A 1 99 ? 14.302 24.243 -6.240 1.00 43.88 99 MET A O 1
ATOM 748 N N . ARG A 1 100 ? 13.323 23.563 -8.131 1.00 53.84 100 ARG A N 1
ATOM 749 C CA . ARG A 1 100 ? 13.498 24.863 -8.800 1.00 53.84 100 ARG A CA 1
ATOM 750 C C . ARG A 1 100 ? 12.362 25.806 -8.411 1.00 53.84 100 ARG A C 1
ATOM 752 O O . ARG A 1 100 ? 11.201 25.532 -8.703 1.00 53.84 100 ARG A O 1
ATOM 759 N N . HIS A 1 101 ? 12.695 26.957 -7.834 1.00 46.34 101 HIS A N 1
ATOM 760 C CA . HIS A 1 101 ? 11.765 28.080 -7.765 1.00 46.34 101 HIS A CA 1
ATOM 761 C C . HIS A 1 101 ? 11.572 28.645 -9.177 1.00 46.34 101 HIS A C 1
ATOM 763 O O . HIS A 1 101 ? 12.383 29.434 -9.659 1.00 46.34 101 HIS A O 1
ATOM 769 N N . HIS A 1 102 ? 10.502 28.246 -9.863 1.00 44.75 102 HIS A N 1
ATOM 770 C CA . HIS A 1 102 ? 10.005 29.042 -10.978 1.00 44.75 102 HIS A CA 1
ATOM 771 C C . HIS A 1 102 ? 9.357 30.293 -10.384 1.00 44.75 102 HIS A C 1
ATOM 773 O O . HIS A 1 102 ? 8.238 30.240 -9.880 1.00 44.75 102 HIS A O 1
ATOM 779 N N . ALA A 1 103 ? 10.079 31.416 -10.415 1.00 42.25 103 ALA A N 1
ATOM 780 C CA . ALA A 1 103 ? 9.457 32.720 -10.255 1.00 42.25 103 ALA A CA 1
ATOM 781 C C . ALA A 1 103 ? 8.377 32.836 -11.337 1.00 42.25 103 ALA A C 1
ATOM 783 O O . ALA A 1 103 ? 8.676 32.865 -12.533 1.00 42.25 103 ALA A O 1
ATOM 784 N N . SER A 1 104 ? 7.117 32.802 -10.908 1.00 38.22 104 SER A N 1
ATOM 785 C CA . SER A 1 104 ? 5.976 33.043 -11.778 1.00 38.22 104 SER A CA 1
ATOM 786 C C . SER A 1 104 ? 6.160 34.422 -12.402 1.00 38.22 104 SER A C 1
ATOM 788 O O . SER A 1 104 ? 6.235 35.422 -11.690 1.00 38.22 104 SER A O 1
ATOM 790 N N . ALA A 1 105 ? 6.262 34.486 -13.728 1.00 43.84 105 ALA A N 1
ATOM 791 C CA . ALA A 1 105 ? 6.355 35.731 -14.485 1.00 43.84 105 ALA A CA 1
ATOM 792 C C . ALA A 1 105 ? 5.001 36.468 -14.526 1.00 43.84 105 ALA A C 1
ATOM 794 O O . ALA A 1 105 ? 4.570 36.916 -15.584 1.00 43.84 105 ALA A O 1
ATOM 795 N N . HIS A 1 106 ? 4.322 36.567 -13.381 1.00 42.34 106 HIS A N 1
ATOM 796 C CA . HIS A 1 106 ? 3.073 37.304 -13.227 1.00 42.34 106 HIS A CA 1
ATOM 797 C C . HIS A 1 106 ? 3.245 38.663 -12.542 1.00 42.34 106 HIS A C 1
ATOM 799 O O . HIS A 1 106 ? 2.261 39.378 -12.402 1.00 42.34 106 HIS A O 1
ATOM 805 N N . ASP A 1 107 ? 4.477 39.044 -12.190 1.00 42.19 107 ASP A N 1
ATOM 806 C CA . ASP A 1 107 ? 4.779 40.296 -11.486 1.00 42.19 107 ASP A CA 1
ATOM 807 C C . ASP A 1 107 ? 5.586 41.275 -12.361 1.00 42.19 107 ASP A C 1
ATOM 809 O O . ASP A 1 107 ? 6.683 41.725 -12.037 1.00 42.19 107 ASP A O 1
ATOM 813 N N . ARG A 1 108 ? 5.054 41.550 -13.557 1.00 47.09 108 ARG A N 1
ATOM 814 C CA . ARG A 1 108 ? 5.429 42.707 -14.384 1.00 47.09 108 ARG A CA 1
ATOM 815 C C . ARG A 1 108 ? 4.167 43.353 -14.940 1.00 47.09 108 ARG A C 1
ATOM 817 O O . ARG A 1 108 ? 3.891 43.243 -16.129 1.00 47.09 108 ARG A O 1
ATOM 824 N N . ASN A 1 109 ? 3.377 43.943 -14.050 1.00 42.34 109 ASN A N 1
ATOM 825 C CA . ASN A 1 109 ? 2.483 45.061 -14.352 1.00 42.34 109 ASN A CA 1
ATOM 826 C C . ASN A 1 109 ? 1.927 45.633 -13.044 1.00 42.34 109 ASN A C 1
ATOM 828 O O . ASN A 1 109 ? 0.792 45.341 -12.676 1.00 42.34 109 ASN A O 1
ATOM 832 N N . LEU A 1 110 ? 2.747 46.446 -12.376 1.00 40.19 110 LEU A N 1
ATOM 833 C CA . LEU A 1 110 ? 2.343 47.675 -11.691 1.00 40.19 110 LEU A CA 1
ATOM 834 C C . LEU A 1 110 ? 3.462 48.703 -11.885 1.00 40.19 110 LEU A C 1
ATOM 836 O O . LEU A 1 110 ? 4.639 48.312 -11.714 1.00 40.19 110 LEU A O 1
#

Mean predicted aligned error: 13.46 Å

Secondary structure (DSSP, 8-state):
-TTTT-EEEETTEEEEEEEEEE-TT---TTSHHHHHHHHTT-HHHHHHHHHTS---EEEEESS--SSSPPPPPPP-SSTHHHHHHHTTEEE-TTS-EEE-----TT----

Solvent-accessible surface area (backbone atoms only — not comparable to full-atom values): 7203 Å² total; per-residue (Å²): 116,94,63,51,90,37,72,47,73,57,98,88,43,79,39,49,38,66,43,76,49,67,43,89,59,45,63,60,59,83,38,73,71,33,42,54,35,57,73,62,69,41,66,70,53,42,50,52,52,55,76,69,26,46,88,49,67,50,77,42,59,69,61,87,74,84,91,58,84,83,78,85,80,82,78,77,90,57,71,64,72,57,46,60,59,56,71,28,54,44,66,48,101,86,68,50,80,40,76,58,84,76,78,71,90,78,84,83,83,132

Sequence (110 aa):
MDGMDAEVTIDRAAYKVARILVHPGYKRMSDVSGQETLKSGDPPKIRAFLAGSDDIALIELGAPVEQAQSRSMVRAENTQTYRAHAQALQVDAAGCLHMRHHASAHDRNL

Foldseek 3Di:
DPQQQPWDADPNDTWHFPDKAFDPQADDLPPPLNVVLVVVVDVVSNVVVVVSGPGDMDTDTPDDDPPDDDDDDDDPPDCPVVVVQVVQWDQDPVRDTGGDPPPPPPPPDD

pLDDT: mean 73.75, std 18.54, range [38.22, 94.81]

Radius of gyration: 19.91 Å; Cα contacts (8 Å, |Δi|>4): 100; chains: 1; bounding box: 36×60×36 Å